Protein AF-0000000068499799 (afdb_homodimer)

Secondary structure (DSSP, 8-state):
--HHHHHHHHHGGGSPTT-EEEGGGGSBHHHHHTS-HHHHHHHHHHHHHHHHH-GGG-EEEE---TT-PPEEEE-/--HHHHHHHHHGGGSPTT-EEEGGGGSBHHHHHTS-HHHHHHHHHHHHHHHHH-GGG-EEEE---TT-PPEEEE-

Sequence (150 aa):
MNSLLKEAIDELKNIHCGEVFLLKELFKGYEWNRLEMNIRLKLGKLFLYEVVTNPNLNVEVINKNSAYQQMYKKKMNSLLKEAIDELKNIHCGEVFLLKELFKGYEWNRLEMNIRLKLGKLFLYEVVTNPNLNVEVINKNSAYQQMYKKK

InterPro domains:
  IPR010813 Protein of unknown function DUF1413 [PF07205] (6-74)

pLDDT: mean 97.11, std 5.45, range [55.53, 98.88]

Nearest PDB structures (foldseek):
  7yw2-assembly1_A  TM=4.748E-01  e=6.097E-01  Mus musculus
  3key-assembly1_A  TM=4.513E-01  e=1.272E+00  Saccharomyces cerevisiae
  6lbs-assembly5_E  TM=4.045E-01  e=2.480E+00  Kluyveromyces lactis
  8hml-assembly1_B  TM=4.719E-01  e=5.173E+00  Saccharopolyspora erythraea NRRL 2338
  3izp-assembly1_E  TM=5.848E-01  e=6.321E+00  Thermus thermophilus

Organism: Clostridioides difficile (strain 630) (NCBI:txid272563)

Radius of gyration: 16.67 Å; Cα contacts (8 Å, |Δi|>4): 183; chains: 2; bounding box: 34×45×37 Å

Structure (mmCIF, N/CA/C/O backbone):
data_AF-0000000068499799-model_v1
#
loop_
_entity.id
_entity.type
_entity.pdbx_description
1 polymer 'Single-stranded DNA-binding protein'
#
loop_
_atom_site.group_PDB
_atom_site.id
_atom_site.type_symbol
_atom_site.label_atom_id
_atom_site.label_alt_id
_atom_site.label_comp_id
_atom_site.label_asym_id
_atom_site.label_entity_id
_atom_site.label_seq_id
_atom_site.pdbx_PDB_ins_code
_atom_site.Cartn_x
_atom_site.Cartn_y
_atom_site.Cartn_z
_atom_site.occupancy
_atom_site.B_iso_or_equiv
_atom_site.auth_seq_id
_atom_site.auth_comp_id
_atom_site.auth_asym_id
_atom_site.auth_atom_id
_atom_site.pdbx_PDB_model_num
ATOM 1 N N . MET A 1 1 ? -13.047 6.258 18.406 1 55.66 1 MET A N 1
ATOM 2 C CA . MET A 1 1 ? -12.289 6.633 17.219 1 55.66 1 MET A CA 1
ATOM 3 C C . MET A 1 1 ? -12.453 5.59 16.12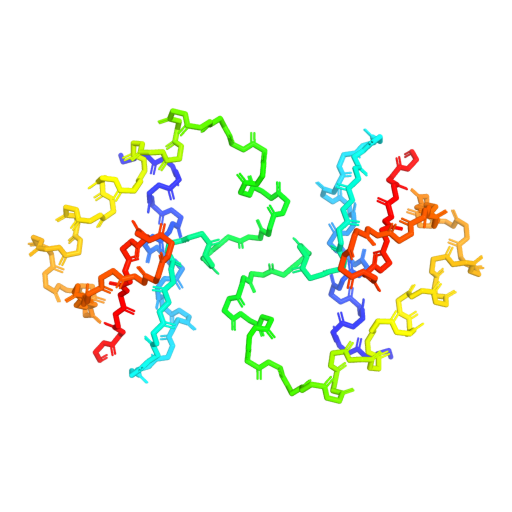5 1 55.66 1 MET A C 1
ATOM 5 O O . MET A 1 1 ? -12.641 4.402 16.406 1 55.66 1 MET A O 1
ATOM 9 N N . ASN A 1 2 ? -12.703 6 14.852 1 77.38 2 ASN A N 1
ATOM 10 C CA . ASN A 1 2 ? -12.781 5.148 13.672 1 77.38 2 ASN A CA 1
ATOM 11 C C . ASN A 1 2 ? -11.547 4.262 13.539 1 77.38 2 ASN A C 1
ATOM 13 O O . ASN A 1 2 ? -10.414 4.75 13.594 1 77.38 2 ASN A O 1
ATOM 17 N N . SER A 1 3 ? -11.805 2.959 13.711 1 92.12 3 SER A N 1
ATOM 18 C CA . SER A 1 3 ? -10.734 1.97 13.766 1 92.12 3 SER A CA 1
ATOM 19 C C . SER A 1 3 ? -9.695 2.211 12.68 1 92.12 3 SER A C 1
ATOM 21 O O . SER A 1 3 ? -8.492 2.102 12.922 1 92.12 3 SER A O 1
ATOM 23 N N . LEU A 1 4 ? -10.148 2.645 11.594 1 97.19 4 LEU A N 1
ATOM 24 C CA . LEU A 1 4 ? -9.219 2.895 10.492 1 97.19 4 LEU A CA 1
ATOM 25 C C . LEU A 1 4 ? -8.398 4.152 10.758 1 97.19 4 LEU A C 1
ATOM 27 O O . LEU A 1 4 ? -7.199 4.184 10.469 1 97.19 4 LEU A O 1
ATOM 31 N N . LEU A 1 5 ? -9.039 5.152 11.32 1 98.06 5 LEU A N 1
ATOM 32 C CA . LEU A 1 5 ? -8.32 6.375 11.664 1 98.06 5 LEU A CA 1
ATOM 33 C C . LEU A 1 5 ? -7.242 6.102 12.703 1 98.06 5 LEU A C 1
ATOM 35 O O . LEU A 1 5 ? -6.113 6.578 12.586 1 98.06 5 LEU A O 1
ATOM 39 N N . LYS A 1 6 ? -7.598 5.375 13.688 1 97.81 6 LYS A N 1
ATOM 40 C CA . LYS A 1 6 ? -6.621 5.027 14.711 1 97.81 6 LYS A CA 1
ATOM 41 C C . LYS A 1 6 ? -5.43 4.285 14.109 1 97.81 6 LYS A C 1
ATOM 43 O O . LYS A 1 6 ? -4.281 4.555 14.461 1 97.81 6 LYS A O 1
ATOM 48 N N . GLU A 1 7 ? -5.746 3.373 13.266 1 98.06 7 GLU A N 1
ATOM 49 C CA . GLU A 1 7 ? -4.688 2.627 12.594 1 98.06 7 GLU A CA 1
ATOM 50 C C . GLU A 1 7 ? -3.771 3.561 11.805 1 98.06 7 GLU A C 1
ATOM 52 O O . GLU A 1 7 ? -2.547 3.434 11.875 1 98.06 7 GLU A O 1
ATOM 57 N N . ALA A 1 8 ? -4.34 4.453 11.102 1 98.56 8 ALA A N 1
ATOM 58 C CA . ALA A 1 8 ? -3.562 5.406 10.312 1 98.56 8 ALA A CA 1
ATOM 59 C C . ALA A 1 8 ? -2.682 6.266 11.219 1 98.56 8 ALA A C 1
ATOM 61 O O . ALA A 1 8 ? -1.491 6.445 10.953 1 98.56 8 ALA A O 1
ATOM 62 N N . ILE A 1 9 ? -3.285 6.707 12.266 1 98.44 9 ILE A N 1
ATOM 63 C CA . ILE A 1 9 ? -2.561 7.582 13.18 1 98.44 9 ILE A CA 1
ATOM 64 C C . ILE A 1 9 ? -1.421 6.805 13.836 1 98.44 9 ILE A C 1
ATOM 66 O O . ILE A 1 9 ? -0.296 7.301 13.93 1 98.44 9 ILE A O 1
ATOM 70 N N . ASP A 1 10 ? -1.724 5.602 14.305 1 98.12 10 ASP A N 1
ATOM 71 C CA . ASP A 1 10 ? -0.699 4.762 14.922 1 98.12 10 ASP A CA 1
ATOM 72 C C . ASP A 1 10 ? 0.449 4.5 13.945 1 98.12 10 ASP A C 1
ATOM 74 O O . ASP A 1 10 ? 1.606 4.391 14.359 1 98.12 10 ASP A O 1
ATOM 78 N N . GLU A 1 11 ? 0.165 4.398 12.656 1 98.5 11 GLU A N 1
ATOM 79 C CA . GLU A 1 11 ? 1.15 4.055 11.641 1 98.5 11 GLU A CA 1
ATOM 80 C C . GLU A 1 11 ? 2.125 5.207 11.406 1 98.5 11 GLU A C 1
ATOM 82 O O . GLU A 1 11 ? 3.215 5.004 10.859 1 98.5 11 GLU A O 1
ATOM 87 N N . LEU A 1 12 ? 1.799 6.406 11.859 1 98.69 12 LEU A N 1
ATOM 88 C CA . LEU A 1 12 ? 2.621 7.586 11.625 1 98.69 12 LEU A CA 1
ATOM 89 C C . LEU A 1 12 ? 3.975 7.453 12.312 1 98.69 12 LEU A C 1
ATOM 91 O O . LEU A 1 12 ? 4.953 8.078 11.898 1 98.69 12 LEU A O 1
ATOM 95 N N . LYS A 1 13 ? 3.998 6.641 13.32 1 98.19 13 LYS A N 1
ATOM 96 C CA . LYS A 1 13 ? 5.254 6.445 14.039 1 98.19 13 LYS A CA 1
ATOM 97 C C . LYS A 1 13 ? 6.316 5.828 13.133 1 98.19 13 LYS A C 1
ATOM 99 O O . LYS A 1 13 ? 7.512 5.934 13.406 1 98.19 13 LYS A O 1
ATOM 104 N N . ASN A 1 14 ? 5.871 5.266 12.078 1 98.44 14 ASN A N 1
ATOM 105 C CA . ASN A 1 14 ? 6.781 4.555 11.18 1 98.44 14 ASN A CA 1
ATOM 106 C C . ASN A 1 14 ? 7.199 5.43 10 1 98.44 14 ASN A C 1
ATOM 108 O O . ASN A 1 14 ? 8.031 5.023 9.188 1 98.44 14 ASN A O 1
ATOM 112 N N . ILE A 1 15 ? 6.57 6.547 9.883 1 98.81 15 ILE A N 1
ATOM 113 C CA . ILE A 1 15 ? 6.961 7.484 8.836 1 98.81 15 ILE A CA 1
ATOM 114 C C . ILE A 1 15 ? 8.172 8.297 9.289 1 98.81 15 ILE A C 1
ATOM 116 O O . ILE A 1 15 ? 8.195 8.812 10.414 1 98.81 15 ILE A O 1
ATOM 120 N N . HIS A 1 16 ? 9.102 8.359 8.469 1 98.38 16 HIS A N 1
ATOM 121 C CA . HIS A 1 16 ? 10.328 9.062 8.828 1 98.38 16 HIS A CA 1
ATOM 122 C C . HIS A 1 16 ? 10.141 10.57 8.75 1 98.38 16 HIS A C 1
ATOM 124 O O . HIS A 1 16 ? 9.367 11.07 7.926 1 98.38 16 HIS A O 1
ATOM 130 N N . CYS A 1 17 ? 10.914 11.266 9.586 1 98.38 17 CYS A N 1
ATOM 131 C CA . CYS A 1 17 ? 10.922 12.719 9.508 1 98.38 17 CYS A CA 1
ATOM 132 C C . CYS A 1 17 ? 11.281 13.188 8.102 1 98.38 17 CYS A C 1
ATOM 134 O O . CYS A 1 17 ? 12.219 12.672 7.488 1 98.38 17 CYS A O 1
ATOM 136 N N . GLY A 1 18 ? 10.492 14.148 7.578 1 98.44 18 GLY A N 1
ATOM 137 C CA . GLY A 1 18 ? 10.734 14.719 6.266 1 98.44 18 GLY A CA 1
ATOM 138 C C . GLY A 1 18 ? 10.07 13.945 5.145 1 98.44 18 GLY A C 1
ATOM 139 O O . GLY A 1 18 ? 10.031 14.406 4 1 98.44 18 GLY A O 1
ATOM 140 N N . GLU A 1 19 ? 9.57 12.805 5.469 1 98.56 19 GLU A N 1
ATOM 141 C CA . GLU A 1 19 ? 8.969 11.953 4.441 1 98.56 19 GLU A CA 1
ATOM 142 C C . GLU A 1 19 ? 7.582 12.453 4.055 1 98.56 19 GLU A C 1
ATOM 144 O O . GLU A 1 19 ? 6.785 12.828 4.918 1 98.56 19 GLU A O 1
ATOM 149 N N . VAL A 1 20 ? 7.363 12.492 2.715 1 98.75 20 VAL A N 1
ATOM 150 C CA . VAL A 1 20 ? 6.059 12.859 2.168 1 98.75 20 VAL A CA 1
ATOM 151 C C . VAL A 1 20 ? 5.25 11.602 1.878 1 98.75 20 VAL A C 1
ATOM 153 O O . VAL A 1 20 ? 5.785 10.609 1.377 1 98.75 20 VAL A O 1
ATOM 156 N N . PHE A 1 21 ? 3.961 11.672 2.205 1 98.75 21 PHE A N 1
ATOM 157 C CA . PHE A 1 21 ? 3.17 10.461 2.033 1 98.75 21 PHE A CA 1
ATOM 158 C C . PHE A 1 21 ? 1.7 10.797 1.812 1 98.75 21 PHE A C 1
ATOM 160 O O . PHE A 1 21 ? 1.277 11.938 2.041 1 98.75 21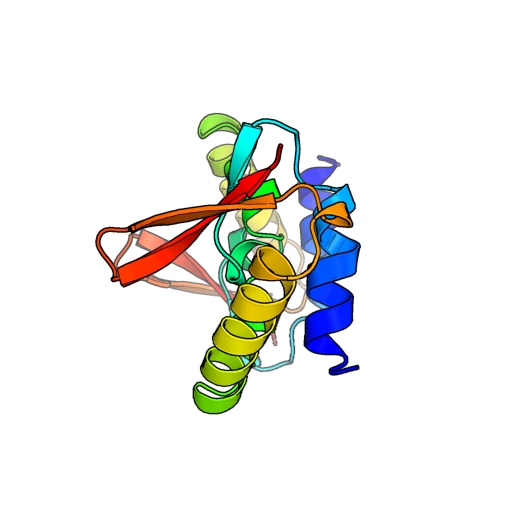 PHE A O 1
ATOM 167 N N . LEU A 1 22 ? 0.986 9.82 1.264 1 98.81 22 LEU A N 1
ATOM 168 C CA . LEU A 1 22 ? -0.469 9.844 1.166 1 98.81 22 LEU A CA 1
ATOM 169 C C . LEU A 1 22 ? -1.099 8.984 2.26 1 98.81 22 LEU A C 1
ATOM 171 O O . LEU A 1 22 ? -0.494 8.016 2.719 1 98.81 22 LEU A O 1
ATOM 175 N N . LEU A 1 23 ? -2.273 9.281 2.541 1 98.81 23 LEU A N 1
ATOM 176 C CA . LEU A 1 23 ? -2.992 8.5 3.545 1 98.81 23 LEU A CA 1
ATOM 177 C C . LEU A 1 23 ? -3.02 7.023 3.172 1 98.81 23 LEU A C 1
ATOM 179 O O . LEU A 1 23 ? -2.756 6.164 4.012 1 98.81 23 LEU A O 1
ATOM 183 N N . LYS A 1 24 ? -3.297 6.699 1.893 1 98.56 24 LYS A N 1
ATOM 184 C CA . LYS A 1 24 ? -3.443 5.312 1.459 1 98.56 24 LYS A CA 1
ATOM 185 C C . LYS A 1 24 ? -2.145 4.535 1.654 1 98.56 24 LYS A C 1
ATOM 187 O O . LYS A 1 24 ? -2.16 3.309 1.773 1 98.56 24 LYS A O 1
ATOM 192 N N . GLU A 1 25 ? -1.025 5.27 1.736 1 98.75 25 GLU A N 1
ATOM 193 C CA . GLU A 1 25 ? 0.28 4.621 1.829 1 98.75 25 GLU A CA 1
ATOM 194 C C . GLU A 1 25 ? 0.55 4.125 3.246 1 98.75 25 GLU A C 1
ATOM 196 O O . GLU A 1 25 ? 1.523 3.408 3.484 1 98.75 25 GLU A O 1
ATOM 201 N N . LEU A 1 26 ? -0.339 4.426 4.148 1 98.81 26 LEU A N 1
ATOM 202 C CA . LEU A 1 26 ? -0.227 3.945 5.523 1 98.81 26 LEU A CA 1
ATOM 203 C C . LEU A 1 26 ? -0.863 2.568 5.672 1 98.81 26 LEU A C 1
ATOM 205 O O . LEU A 1 26 ? -0.802 1.965 6.746 1 98.81 26 LEU A O 1
ATOM 209 N N . PHE A 1 27 ? -1.431 2.088 4.621 1 98.62 27 PHE A N 1
ATOM 210 C CA . PHE A 1 27 ? -2.074 0.782 4.57 1 98.62 27 PHE A CA 1
ATOM 211 C C . PHE A 1 27 ? -1.414 -0.106 3.521 1 98.62 27 PHE A C 1
ATOM 213 O O . PHE A 1 27 ? -0.786 0.393 2.586 1 98.62 27 PHE A O 1
ATOM 220 N N . LYS A 1 28 ? -1.63 -1.354 3.787 1 98.62 28 LYS A N 1
ATOM 221 C CA . LYS A 1 28 ? -1.298 -2.244 2.678 1 98.62 28 LYS A CA 1
ATOM 222 C C . LYS A 1 28 ? -2.275 -2.066 1.521 1 98.62 28 LYS A C 1
ATOM 224 O O . LYS A 1 28 ? -3.469 -1.843 1.736 1 98.62 28 LYS A O 1
ATOM 229 N N . GLY A 1 29 ? -1.811 -2.195 0.378 1 98.38 29 GLY A N 1
ATOM 230 C CA . GLY A 1 29 ? -2.613 -1.912 -0.802 1 98.38 29 GLY A CA 1
ATOM 231 C C . GLY A 1 29 ? -3.916 -2.688 -0.837 1 98.38 29 GLY A C 1
ATOM 232 O O . GLY A 1 29 ? -4.977 -2.119 -1.111 1 98.38 29 GLY A O 1
ATOM 233 N N . TYR A 1 30 ? -3.832 -3.939 -0.553 1 98.5 30 TYR A N 1
ATOM 234 C CA . TYR A 1 30 ? -5.027 -4.77 -0.648 1 98.5 30 TYR A CA 1
ATOM 235 C C . TYR A 1 30 ? -6.047 -4.379 0.412 1 98.5 30 TYR A C 1
ATOM 237 O O . TYR A 1 30 ? -7.258 -4.473 0.183 1 98.5 30 TYR A O 1
ATOM 245 N N . GLU A 1 31 ? -5.566 -3.959 1.576 1 98.25 31 GLU A N 1
ATOM 246 C CA . GLU A 1 31 ? -6.477 -3.486 2.613 1 98.25 31 GLU A CA 1
ATOM 247 C C . GLU A 1 31 ? -7.219 -2.23 2.164 1 98.25 31 GLU A C 1
ATOM 249 O O . GLU A 1 31 ? -8.438 -2.127 2.336 1 98.25 31 GLU A O 1
ATOM 254 N N . TRP A 1 32 ? -6.445 -1.356 1.605 1 98.44 32 TRP A N 1
ATOM 255 C CA . TRP A 1 32 ? -7 -0.096 1.125 1 98.44 32 TRP A CA 1
ATOM 256 C C . TRP A 1 32 ? -8.023 -0.338 0.018 1 98.44 32 TRP A C 1
ATOM 258 O O . TRP A 1 32 ? -9.086 0.286 -0.003 1 98.44 32 TRP A O 1
ATOM 268 N N . ASN A 1 33 ? -7.66 -1.263 -0.87 1 97.44 33 ASN A N 1
ATOM 269 C CA . ASN A 1 33 ? -8.5 -1.56 -2.023 1 97.44 33 ASN A CA 1
ATOM 270 C C . ASN A 1 33 ? -9.828 -2.188 -1.601 1 97.44 33 ASN A C 1
ATOM 272 O O . ASN A 1 33 ? -10.812 -2.129 -2.342 1 97.44 33 ASN A O 1
ATOM 276 N N . ARG A 1 34 ? -9.812 -2.762 -0.427 1 97.81 34 ARG A N 1
ATOM 277 C CA . ARG A 1 34 ? -11.016 -3.434 0.06 1 97.81 34 ARG A CA 1
ATOM 278 C C . ARG A 1 34 ? -12.016 -2.428 0.619 1 97.81 34 ARG A C 1
ATOM 280 O O . ARG A 1 34 ? -13.18 -2.766 0.849 1 97.81 34 ARG A O 1
ATOM 287 N N . LEU A 1 35 ? -11.578 -1.229 0.804 1 97.69 35 LEU A N 1
ATOM 288 C CA . LEU A 1 35 ? -12.461 -0.217 1.373 1 97.69 35 LEU A CA 1
ATOM 289 C C . LEU A 1 35 ? -13.375 0.373 0.303 1 97.69 35 LEU A C 1
ATOM 291 O O . LEU A 1 35 ? -12.93 0.634 -0.819 1 97.69 35 LEU A O 1
ATOM 295 N N . GLU A 1 36 ? -14.562 0.611 0.761 1 97.88 36 GLU A N 1
ATOM 296 C CA . GLU A 1 36 ? -15.484 1.331 -0.114 1 97.88 36 GLU A CA 1
ATOM 297 C C . GLU A 1 36 ? -15.039 2.779 -0.309 1 97.88 36 GLU A C 1
ATOM 299 O O . GLU A 1 36 ? -14.461 3.381 0.593 1 97.88 36 GLU A O 1
ATOM 304 N N . MET A 1 37 ? -15.383 3.277 -1.51 1 97.12 37 MET A N 1
ATOM 305 C CA . MET A 1 37 ? -14.977 4.637 -1.863 1 97.12 37 MET A CA 1
ATOM 306 C C . MET A 1 37 ? -15.445 5.633 -0.806 1 97.12 37 MET A C 1
ATOM 308 O O . MET A 1 37 ? -14.688 6.516 -0.401 1 97.12 37 MET A O 1
ATOM 312 N N . ASN A 1 38 ? -16.672 5.453 -0.316 1 97.44 38 ASN A N 1
ATOM 313 C CA . ASN A 1 38 ? -17.234 6.383 0.667 1 97.44 38 ASN A CA 1
ATOM 314 C C . ASN A 1 38 ? -16.453 6.328 1.98 1 97.44 38 ASN A C 1
ATOM 316 O O . ASN A 1 38 ? -16.281 7.352 2.645 1 97.44 38 ASN A O 1
ATOM 320 N N . ILE A 1 39 ? -15.992 5.133 2.332 1 97.69 39 ILE A N 1
ATOM 321 C CA . ILE A 1 39 ? -15.195 4.965 3.541 1 97.69 39 ILE A CA 1
ATOM 322 C C . ILE A 1 39 ? -13.836 5.641 3.367 1 97.69 39 ILE A C 1
ATOM 324 O O . ILE A 1 39 ? -13.359 6.34 4.266 1 97.69 39 ILE A O 1
ATOM 328 N N . ARG A 1 40 ? -13.281 5.484 2.201 1 98 40 ARG A N 1
ATOM 329 C CA . ARG A 1 40 ? -11.984 6.102 1.936 1 98 40 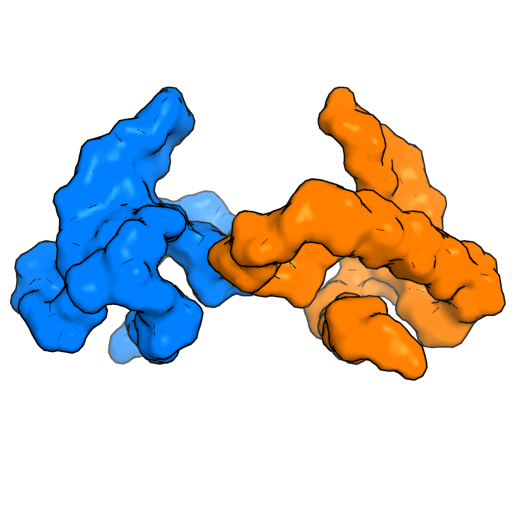ARG A CA 1
ATOM 330 C C . ARG A 1 40 ? -12.086 7.621 1.965 1 98 40 ARG A C 1
ATOM 332 O O . ARG A 1 40 ? -11.219 8.297 2.527 1 98 40 ARG A O 1
ATOM 339 N N . LEU A 1 41 ? -13.094 8.125 1.438 1 97.62 41 LEU A N 1
ATOM 340 C CA . LEU A 1 41 ? -13.289 9.57 1.401 1 97.62 41 LEU A CA 1
ATOM 341 C C . LEU A 1 41 ? -13.469 10.133 2.809 1 97.62 41 LEU A C 1
ATOM 343 O O . LEU A 1 41 ? -12.852 11.141 3.16 1 97.62 41 LEU A O 1
ATOM 347 N N . LYS A 1 42 ? -14.289 9.43 3.535 1 97.75 42 LYS A N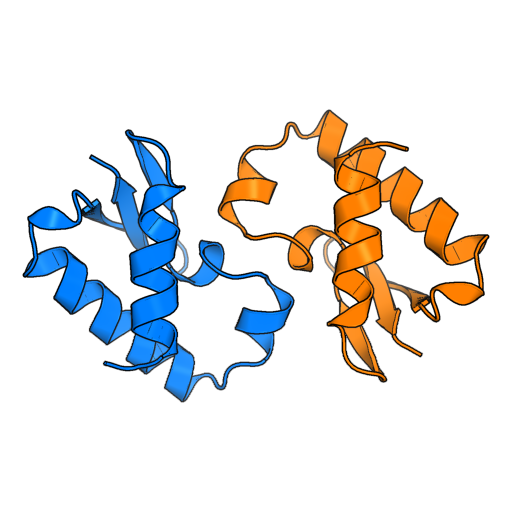 1
ATOM 348 C CA . LYS A 1 42 ? -14.523 9.867 4.91 1 97.75 42 LYS A CA 1
ATOM 349 C C . LYS A 1 42 ? -13.242 9.805 5.73 1 97.75 42 LYS A C 1
ATOM 351 O O . LYS A 1 42 ? -12.953 10.719 6.508 1 97.75 42 LYS A O 1
ATOM 356 N N . LEU A 1 43 ? -12.516 8.773 5.559 1 98.31 43 LEU A N 1
ATOM 357 C CA . LEU A 1 43 ? -11.25 8.625 6.27 1 98.31 43 LEU A CA 1
ATOM 358 C C . LEU A 1 43 ? -10.289 9.75 5.891 1 98.31 43 LEU A C 1
ATOM 360 O O . LEU A 1 43 ? -9.555 10.258 6.742 1 98.31 43 LEU A O 1
ATOM 364 N N . GLY A 1 44 ? -10.281 10.031 4.617 1 98.31 44 GLY A N 1
ATOM 365 C CA . GLY A 1 44 ? -9.445 11.141 4.18 1 98.31 44 GLY A CA 1
ATOM 366 C C . GLY A 1 44 ? -9.758 12.438 4.895 1 98.31 44 GLY A C 1
ATOM 367 O O . GLY A 1 44 ? -8.844 13.133 5.355 1 98.31 44 GLY A O 1
ATOM 368 N N . LYS A 1 45 ? -10.992 12.719 5.027 1 97.94 45 LYS A N 1
ATOM 369 C CA . LYS A 1 45 ? -11.414 13.945 5.695 1 97.94 45 LYS A CA 1
ATOM 370 C C . LYS A 1 45 ? -11.047 13.922 7.176 1 97.94 45 LYS A C 1
ATOM 372 O O . LYS A 1 45 ? -10.539 14.914 7.711 1 97.94 45 LYS A O 1
ATOM 377 N N . LEU A 1 46 ? -11.297 12.82 7.781 1 98.25 46 LEU A N 1
ATOM 378 C CA . LEU A 1 46 ? -10.992 12.688 9.203 1 98.25 46 LEU A CA 1
ATOM 379 C C . LEU A 1 46 ? -9.492 12.805 9.453 1 98.25 46 LEU A C 1
ATOM 381 O O . LEU A 1 46 ? -9.07 13.445 10.422 1 98.25 46 LEU A O 1
ATOM 385 N N . PHE A 1 47 ? -8.805 12.156 8.664 1 98.69 47 PHE A N 1
ATOM 386 C CA . PHE A 1 47 ? -7.352 12.203 8.797 1 98.69 47 PHE A CA 1
ATOM 387 C C . PHE A 1 47 ? -6.84 13.633 8.633 1 98.69 47 PHE A C 1
ATOM 389 O O . PHE A 1 47 ? -6.012 14.094 9.422 1 98.69 47 PHE A O 1
ATOM 396 N N . LEU A 1 48 ? -7.344 14.281 7.605 1 98.44 48 LEU A N 1
ATOM 397 C CA . LEU A 1 48 ? -6.969 15.672 7.391 1 98.44 48 LEU A CA 1
ATOM 398 C C . LEU A 1 48 ? -7.281 16.516 8.625 1 98.44 48 LEU A C 1
ATOM 400 O O . LEU A 1 48 ? -6.438 17.297 9.078 1 98.44 48 LEU A O 1
ATOM 404 N N . TYR A 1 49 ? -8.398 16.375 9.109 1 98.12 49 TYR A N 1
ATOM 405 C CA . TYR A 1 49 ? -8.828 17.109 10.289 1 98.12 49 TYR A CA 1
ATOM 406 C C . TYR A 1 49 ? -7.883 16.844 11.461 1 98.12 49 TYR A C 1
ATOM 408 O O . TYR A 1 49 ? -7.469 17.781 12.148 1 98.12 49 TYR A O 1
ATOM 416 N N . GLU A 1 50 ? -7.535 15.617 11.68 1 98.12 50 GLU A N 1
ATOM 417 C CA . GLU A 1 50 ? -6.633 15.25 12.766 1 98.12 50 GLU A CA 1
ATOM 418 C C . GLU A 1 50 ? -5.266 15.906 12.594 1 98.12 50 GLU A C 1
ATOM 420 O O . GLU A 1 50 ? -4.695 16.422 13.555 1 98.12 50 GLU A O 1
ATOM 425 N N . VAL A 1 51 ? -4.793 15.828 11.375 1 98.44 51 VAL A N 1
ATOM 426 C CA . VAL A 1 51 ? -3.475 16.391 11.109 1 98.44 51 VAL A CA 1
ATOM 427 C C . VAL A 1 51 ? -3.488 17.891 11.383 1 98.44 51 VAL A C 1
ATOM 429 O O . VAL A 1 51 ? -2.527 18.438 11.93 1 98.44 51 VAL A O 1
ATOM 432 N N . VAL A 1 52 ? -4.535 18.562 11.047 1 98.12 52 VAL A N 1
ATOM 433 C CA . VAL A 1 52 ? -4.641 20 11.164 1 98.12 52 VAL A CA 1
ATOM 434 C C . VAL A 1 52 ? -4.824 20.391 12.633 1 98.12 52 VAL A C 1
ATOM 436 O O . VAL A 1 52 ? -4.238 21.359 13.102 1 98.12 52 VAL A O 1
ATOM 439 N N . THR A 1 53 ? -5.508 19.641 13.391 1 97.81 53 THR A N 1
ATOM 440 C CA . THR A 1 53 ? -5.945 20.094 14.711 1 97.81 53 THR A CA 1
ATOM 441 C C . THR A 1 53 ? -5.039 19.531 15.805 1 97.81 53 THR A C 1
ATOM 443 O O . THR A 1 53 ? -5.051 20.016 16.938 1 97.81 53 THR A O 1
ATOM 446 N N . ASN A 1 54 ? -4.312 18.516 15.508 1 97.56 54 ASN A N 1
ATOM 447 C CA . ASN A 1 54 ? -3.48 17.844 16.5 1 97.56 54 ASN A CA 1
ATOM 448 C C . ASN A 1 54 ? -1.996 18.031 16.203 1 97.56 54 ASN A C 1
ATOM 450 O O . ASN A 1 54 ? -1.386 17.172 15.555 1 97.56 54 ASN A O 1
ATOM 454 N N . PRO A 1 55 ? -1.393 18.969 16.766 1 95.56 55 PRO A N 1
ATOM 455 C CA . PRO A 1 55 ? 0.017 19.234 16.469 1 95.56 55 PRO A CA 1
ATOM 456 C C . PRO A 1 55 ? 0.949 18.141 16.984 1 95.56 55 PRO A C 1
ATOM 458 O O . PRO A 1 55 ? 2.086 18.031 16.516 1 95.56 55 PRO A O 1
ATOM 461 N N . ASN A 1 56 ? 0.441 17.297 17.797 1 97 56 ASN A N 1
ATOM 462 C CA . ASN A 1 56 ? 1.28 16.266 18.391 1 97 56 ASN A CA 1
ATOM 463 C C . ASN A 1 56 ? 1.59 15.156 17.391 1 97 56 ASN A C 1
ATOM 465 O O . ASN A 1 56 ? 2.49 14.344 17.609 1 97 56 ASN A O 1
ATOM 469 N N . LEU A 1 57 ? 0.885 15.133 16.281 1 98 57 LEU A N 1
ATOM 470 C CA . LEU A 1 57 ? 1.136 14.117 15.266 1 98 57 LEU A CA 1
ATOM 471 C C . LEU A 1 57 ? 2.414 14.422 14.492 1 98 57 LEU A C 1
ATOM 473 O O . LEU A 1 57 ? 2.953 13.555 13.805 1 98 57 LEU A O 1
ATOM 477 N N . ASN A 1 58 ? 2.842 15.672 14.562 1 98.31 58 ASN A N 1
ATOM 478 C CA . ASN A 1 58 ? 4.051 16.109 13.867 1 98.31 58 ASN A CA 1
ATOM 479 C C . ASN A 1 58 ? 3.98 15.805 12.375 1 98.31 58 ASN A C 1
ATOM 481 O O . ASN A 1 58 ? 4.914 15.234 11.805 1 98.31 58 ASN A O 1
ATOM 485 N N . VAL A 1 59 ? 2.875 16.078 11.797 1 98.69 59 VAL A N 1
ATOM 486 C CA . VAL A 1 59 ? 2.602 15.938 10.367 1 98.69 59 VAL A CA 1
ATOM 487 C C . VAL A 1 59 ? 1.998 17.234 9.828 1 98.69 59 VAL A C 1
ATOM 489 O O . VAL A 1 59 ? 1.149 17.844 10.469 1 98.69 59 VAL A O 1
ATOM 492 N N . GLU A 1 60 ? 2.406 17.656 8.719 1 98.56 60 GLU A N 1
ATOM 493 C CA . GLU A 1 60 ? 1.856 18.875 8.117 1 98.56 60 GLU A CA 1
ATOM 494 C C . GLU A 1 60 ? 1.154 18.562 6.797 1 98.56 60 GLU A C 1
ATOM 496 O O . GLU A 1 60 ? 1.569 17.672 6.062 1 98.56 60 GLU A O 1
ATOM 501 N N . VAL A 1 61 ? 0.188 19.328 6.492 1 98.56 61 VAL A N 1
ATOM 502 C CA . VAL A 1 61 ? -0.539 19.25 5.23 1 98.56 61 VAL A CA 1
ATOM 503 C C . VAL A 1 61 ? 0.226 20.016 4.145 1 98.56 61 VAL A C 1
ATOM 505 O O . VAL A 1 61 ? 0.608 21.172 4.34 1 98.56 61 VAL A O 1
ATOM 508 N N . ILE A 1 62 ? 0.46 19.422 3.117 1 98.38 62 ILE A N 1
ATOM 509 C CA . ILE A 1 62 ? 1.104 20.109 2.006 1 98.38 62 ILE A CA 1
ATOM 510 C C . ILE A 1 62 ? 0.199 20.062 0.776 1 98.38 62 ILE A C 1
ATOM 512 O O . ILE A 1 62 ? -0.956 19.641 0.863 1 98.38 62 ILE A O 1
ATOM 516 N N . ASN A 1 63 ? 0.621 20.469 -0.333 1 97.5 63 ASN A N 1
ATOM 517 C CA . ASN A 1 63 ? -0.224 20.594 -1.515 1 97.5 63 ASN A CA 1
ATOM 518 C C . ASN A 1 63 ? -0.655 19.234 -2.051 1 97.5 63 ASN A C 1
ATOM 520 O O . ASN A 1 63 ? 0.032 18.234 -1.839 1 97.5 63 ASN A O 1
ATOM 524 N N . LYS A 1 64 ? -1.742 19.328 -2.699 1 97.62 64 LYS A N 1
ATOM 525 C CA . LYS A 1 64 ? -2.24 18.125 -3.357 1 97.62 64 LYS A CA 1
ATOM 526 C C . LYS A 1 64 ? -1.335 17.719 -4.52 1 97.62 64 LYS A C 1
ATOM 528 O O . LYS A 1 64 ? -0.66 18.562 -5.109 1 97.62 64 LYS A O 1
ATOM 533 N N . ASN A 1 65 ? -1.349 16.438 -4.746 1 96.88 65 ASN A N 1
ATOM 534 C CA . ASN A 1 65 ? -0.605 15.984 -5.918 1 96.88 65 ASN A CA 1
ATOM 535 C C . ASN A 1 65 ? -1.404 16.188 -7.203 1 96.88 65 ASN A C 1
ATOM 537 O O . ASN A 1 65 ? -2.469 16.812 -7.184 1 96.88 65 ASN A O 1
ATOM 541 N N . SER A 1 66 ? -0.84 15.68 -8.305 1 96.12 66 SER A N 1
ATOM 542 C CA . SER A 1 66 ? -1.445 15.883 -9.617 1 96.12 66 SER A CA 1
ATOM 543 C C . SER A 1 66 ? -2.793 15.18 -9.727 1 96.12 66 SER A C 1
ATOM 545 O O . SER A 1 66 ? -3.65 15.586 -10.516 1 96.12 66 SER A O 1
ATOM 547 N N . ALA A 1 67 ? -3.01 14.133 -8.883 1 94.31 67 ALA A N 1
ATOM 548 C CA . ALA A 1 67 ? -4.277 13.414 -8.852 1 94.31 67 ALA A CA 1
ATOM 549 C C . ALA A 1 67 ? -5.234 14.016 -7.832 1 94.31 67 ALA A C 1
ATOM 551 O O . ALA A 1 67 ? -6.25 13.406 -7.484 1 94.31 67 ALA A O 1
ATOM 552 N N . TYR A 1 68 ? -4.922 15.102 -7.23 1 95.69 68 TYR A N 1
ATOM 553 C CA . TYR A 1 68 ? -5.738 15.875 -6.301 1 95.69 68 TYR A CA 1
ATOM 554 C C . TYR A 1 68 ? -5.867 15.156 -4.961 1 95.69 68 TYR A C 1
ATOM 556 O O . TYR A 1 68 ? -6.883 15.281 -4.277 1 95.69 68 TYR A O 1
ATOM 564 N N . GLN A 1 69 ? -4.953 14.328 -4.711 1 97.31 69 GLN A N 1
ATOM 565 C CA . GLN A 1 69 ? -4.883 13.688 -3.396 1 97.31 69 GLN A CA 1
ATOM 566 C C . GLN A 1 69 ? -4.074 14.539 -2.42 1 97.31 69 GLN A C 1
ATOM 568 O O . GLN A 1 69 ? -3.01 15.055 -2.77 1 97.31 69 GLN A O 1
ATOM 573 N N . GLN A 1 70 ? -4.613 14.641 -1.236 1 98.62 70 GLN A N 1
ATOM 574 C CA . GLN A 1 70 ? -3.928 15.43 -0.219 1 98.62 70 GLN A CA 1
ATOM 575 C C . GLN A 1 70 ? -2.615 14.766 0.195 1 98.62 70 GLN A C 1
ATOM 577 O O . GLN A 1 70 ? -2.594 13.594 0.565 1 98.62 70 GLN A O 1
ATOM 582 N N . MET A 1 71 ? -1.552 15.508 0.092 1 98.75 71 MET A N 1
ATOM 583 C CA . MET A 1 71 ? -0.243 15.023 0.522 1 98.75 71 MET A CA 1
ATOM 584 C C . MET A 1 71 ? 0.093 15.531 1.921 1 98.75 71 MET A C 1
ATOM 586 O O . MET A 1 71 ? -0.377 16.594 2.328 1 98.75 71 MET A O 1
ATOM 590 N N . TYR A 1 72 ? 0.909 14.773 2.621 1 98.88 72 TYR A N 1
ATOM 591 C CA . TYR A 1 72 ? 1.363 15.094 3.971 1 98.88 72 TYR A CA 1
ATOM 592 C C . TYR A 1 72 ? 2.875 14.938 4.086 1 98.88 72 TYR A C 1
ATOM 594 O O . TYR A 1 72 ? 3.492 14.195 3.314 1 98.88 72 TYR A O 1
ATOM 602 N N . LYS A 1 73 ? 3.441 15.648 5.098 1 98.88 73 LYS A N 1
ATOM 603 C CA . LYS A 1 73 ? 4.867 15.523 5.387 1 98.88 73 LYS A CA 1
ATOM 604 C C . LYS A 1 73 ? 5.113 15.367 6.887 1 98.88 73 LYS A C 1
ATOM 606 O O . LYS A 1 73 ? 4.555 16.109 7.691 1 98.88 73 LYS A O 1
ATOM 611 N N . LYS A 1 74 ? 5.926 14.4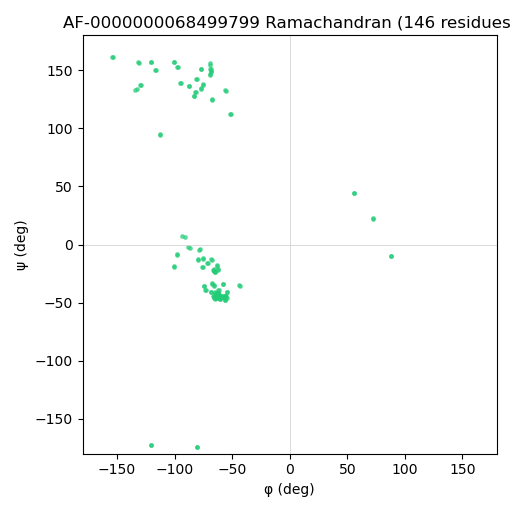3 7.203 1 98.75 74 LYS A N 1
ATOM 612 C CA . LYS A 1 74 ? 6.332 14.25 8.594 1 98.75 74 LYS A CA 1
ATOM 613 C C . LYS A 1 74 ? 7.332 15.32 9.016 1 98.75 74 LYS A C 1
ATOM 615 O O . LYS A 1 74 ? 8.297 15.594 8.305 1 98.75 74 LYS A O 1
ATOM 620 N N . LYS A 1 75 ? 7.094 15.805 10.234 1 96.75 75 LYS A N 1
ATOM 621 C CA . LYS A 1 75 ? 7.977 16.844 10.758 1 96.75 75 LYS A CA 1
ATOM 622 C C . LYS A 1 75 ? 9.125 16.234 11.555 1 96.75 75 LYS A C 1
ATOM 624 O O . LYS A 1 75 ? 8.992 15.141 12.102 1 96.75 75 LYS A O 1
ATOM 629 N N . MET B 1 1 ? 16.25 -16.797 3.24 1 55.53 1 MET B N 1
ATOM 630 C CA . MET B 1 1 ? 15.211 -16.172 2.428 1 55.53 1 MET B CA 1
ATOM 631 C C . MET B 1 1 ? 15.234 -14.656 2.568 1 55.53 1 MET B C 1
ATOM 633 O O . MET B 1 1 ? 15.602 -14.133 3.625 1 55.53 1 MET B O 1
ATOM 637 N N . ASN B 1 2 ? 15.195 -13.883 1.446 1 78.31 2 ASN B N 1
ATOM 638 C CA . ASN B 1 2 ? 15.109 -12.422 1.402 1 78.31 2 ASN B CA 1
ATOM 639 C C . ASN B 1 2 ? 13.969 -11.906 2.281 1 78.31 2 ASN B C 1
ATOM 641 O O . ASN B 1 2 ? 12.836 -12.391 2.188 1 78.31 2 ASN B O 1
ATOM 645 N N . SER B 1 3 ? 14.445 -11.219 3.354 1 92.31 3 SER B N 1
ATOM 646 C CA . SER B 1 3 ? 13.516 -10.758 4.383 1 92.31 3 SER B CA 1
ATOM 647 C C . SER B 1 3 ? 12.25 -10.172 3.762 1 92.31 3 SER B C 1
ATOM 649 O O . SER B 1 3 ? 11.141 -10.422 4.246 1 92.31 3 SER B O 1
ATOM 651 N N . LEU B 1 4 ? 12.414 -9.555 2.707 1 97.31 4 LEU B N 1
ATOM 652 C CA . LEU B 1 4 ? 11.258 -8.953 2.051 1 97.31 4 LEU B CA 1
ATOM 653 C C . LEU B 1 4 ? 10.383 -10.031 1.404 1 97.31 4 LEU B C 1
ATOM 655 O O . LEU B 1 4 ? 9.156 -9.953 1.463 1 97.31 4 LEU B O 1
ATOM 659 N N . LEU B 1 5 ? 11.031 -11.031 0.818 1 98.06 5 LEU B N 1
ATOM 660 C CA . LEU B 1 5 ? 10.281 -12.133 0.225 1 98.06 5 LEU B CA 1
ATOM 661 C C . LEU B 1 5 ? 9.484 -12.883 1.287 1 98.06 5 LEU B C 1
ATOM 663 O O . LEU B 1 5 ? 8.32 -13.211 1.079 1 98.06 5 LEU B O 1
ATOM 667 N N . LYS B 1 6 ? 10.125 -13.148 2.363 1 97.81 6 LYS B N 1
ATOM 668 C CA . LYS B 1 6 ? 9.43 -13.828 3.453 1 97.81 6 LYS B CA 1
ATOM 669 C C . LYS B 1 6 ? 8.219 -13.031 3.92 1 97.81 6 LYS B C 1
ATOM 671 O O . LYS B 1 6 ? 7.148 -13.594 4.164 1 97.81 6 LYS B O 1
ATOM 676 N N . GLU B 1 7 ? 8.422 -11.773 4.062 1 98.06 7 GLU B N 1
ATOM 677 C CA . GLU B 1 7 ? 7.324 -10.898 4.461 1 98.06 7 GLU B CA 1
ATOM 678 C C . GLU B 1 7 ? 6.176 -10.969 3.463 1 98.06 7 GLU B C 1
ATOM 680 O O . GLU B 1 7 ? 5.012 -11.07 3.855 1 98.06 7 GLU B O 1
ATOM 685 N N . ALA B 1 8 ? 6.48 -10.914 2.232 1 98.56 8 ALA B N 1
ATOM 686 C CA . ALA B 1 8 ? 5.461 -10.984 1.188 1 98.56 8 ALA B CA 1
ATOM 687 C C . ALA B 1 8 ? 4.711 -12.312 1.242 1 98.56 8 ALA B C 1
ATOM 689 O O . ALA B 1 8 ? 3.48 -12.336 1.194 1 98.56 8 ALA B O 1
ATOM 690 N N . ILE B 1 9 ? 5.469 -13.336 1.388 1 98.44 9 ILE B N 1
ATOM 691 C CA . ILE B 1 9 ? 4.871 -14.664 1.411 1 98.44 9 ILE B CA 1
ATOM 692 C C . ILE B 1 9 ? 3.98 -14.805 2.643 1 98.44 9 ILE B C 1
ATOM 694 O O . ILE B 1 9 ? 2.857 -15.305 2.549 1 98.44 9 ILE B O 1
ATOM 698 N N . ASP B 1 10 ? 4.488 -14.398 3.783 1 98.06 10 ASP B N 1
ATOM 699 C CA . ASP B 1 10 ? 3.703 -14.453 5.016 1 98.06 10 ASP B CA 1
ATOM 700 C C . ASP B 1 10 ? 2.408 -13.656 4.879 1 98.06 10 ASP B C 1
ATOM 702 O O . ASP B 1 10 ? 1.381 -14.031 5.445 1 98.06 10 ASP B O 1
ATOM 706 N N . GLU B 1 11 ? 2.439 -12.562 4.125 1 98.5 11 GLU B N 1
ATOM 707 C CA . GLU B 1 11 ? 1.303 -11.656 3.986 1 98.5 11 GLU B CA 1
ATOM 708 C C . GLU B 1 11 ? 0.189 -12.289 3.158 1 98.5 11 GLU B C 1
ATOM 710 O O . GLU B 1 11 ? -0.962 -11.852 3.221 1 98.5 11 GLU B O 1
ATOM 715 N N . LEU B 1 12 ? 0.478 -13.352 2.434 1 98.69 12 LEU B N 1
ATOM 716 C CA . LEU B 1 12 ? -0.491 -13.984 1.548 1 98.69 12 LEU B CA 1
ATOM 717 C C . LEU B 1 12 ? -1.649 -14.578 2.344 1 98.69 12 LEU B C 1
ATOM 719 O O . LEU B 1 12 ? -2.75 -14.742 1.815 1 98.69 12 LEU B O 1
ATOM 723 N N . LYS B 1 13 ? -1.387 -14.859 3.578 1 98.19 13 LYS B N 1
ATOM 724 C CA . LYS B 1 13 ? -2.441 -15.422 4.418 1 98.19 13 LYS B CA 1
ATOM 725 C C . LYS B 1 13 ? -3.6 -14.438 4.578 1 98.19 13 LYS B C 1
ATOM 727 O O . LYS B 1 13 ? -4.715 -14.836 4.914 1 98.19 13 LYS B O 1
ATOM 732 N N . ASN B 1 14 ? -3.338 -13.219 4.293 1 98.44 14 ASN B N 1
ATOM 733 C CA . ASN B 1 14 ? -4.336 -12.172 4.496 1 98.44 14 ASN B CA 1
ATOM 734 C C . ASN B 1 14 ? -5.074 -11.844 3.203 1 98.44 14 ASN B C 1
ATOM 736 O O . ASN B 1 14 ? -6.008 -11.039 3.205 1 98.44 14 ASN B O 1
ATOM 740 N N . ILE B 1 15 ? -4.602 -12.398 2.127 1 98.81 15 ILE B N 1
ATOM 741 C CA . ILE B 1 15 ? -5.293 -12.211 0.855 1 98.81 15 ILE B CA 1
ATOM 742 C C . ILE B 1 15 ? -6.457 -13.188 0.751 1 98.81 15 ILE B C 1
ATOM 744 O O . ILE B 1 15 ? -6.297 -14.383 1.021 1 98.81 15 ILE B O 1
ATOM 748 N N . HIS B 1 16 ? -7.551 -12.688 0.4 1 98.31 16 HIS B N 1
ATOM 749 C CA . HIS B 1 16 ? -8.742 -13.531 0.322 1 98.31 16 HIS B CA 1
ATOM 750 C C . HIS B 1 16 ? -8.727 -14.398 -0.933 1 98.31 16 HIS B C 1
ATOM 752 O O . HIS B 1 16 ? -8.195 -13.984 -1.969 1 98.31 16 HIS B O 1
ATOM 758 N N . CYS B 1 17 ? -9.375 -15.555 -0.786 1 98.31 17 CYS B N 1
ATOM 759 C CA . CYS B 1 17 ? -9.555 -16.406 -1.956 1 98.31 17 CYS B CA 1
ATOM 760 C C . CYS B 1 17 ? -10.234 -15.648 -3.088 1 98.31 17 CYS B C 1
ATOM 762 O O . CYS B 1 17 ? -11.219 -14.945 -2.863 1 98.31 17 CYS B O 1
ATOM 764 N N . GLY B 1 18 ? -9.68 -15.75 -4.301 1 98.44 18 GLY B N 1
ATOM 765 C CA . GLY B 1 18 ? -10.242 -15.117 -5.48 1 98.44 18 GLY B CA 1
ATOM 766 C C . GLY B 1 18 ? -9.75 -13.695 -5.691 1 98.44 18 GLY B C 1
ATOM 767 O O . GLY B 1 18 ? -9.992 -13.102 -6.738 1 98.44 18 GLY B O 1
ATOM 768 N N . GLU B 1 19 ? -9.086 -13.188 -4.715 1 98.5 19 GLU B N 1
ATOM 769 C CA . GLU B 1 19 ? -8.633 -11.797 -4.793 1 98.5 19 GLU B CA 1
ATOM 770 C C . GLU B 1 19 ? -7.41 -11.664 -5.699 1 98.5 19 GLU B C 1
ATOM 772 O O . GLU B 1 19 ? -6.488 -12.477 -5.629 1 98.5 19 GLU B O 1
ATOM 777 N N . VAL B 1 20 ? -7.48 -10.633 -6.582 1 98.75 20 VAL B N 1
ATOM 778 C CA . VAL B 1 20 ? -6.363 -10.297 -7.461 1 98.75 20 VAL B CA 1
ATOM 779 C C . VAL B 1 20 ? -5.508 -9.203 -6.82 1 98.75 20 VAL B C 1
ATOM 781 O O . VAL B 1 20 ? -6.039 -8.258 -6.238 1 98.75 20 VAL B O 1
ATOM 784 N N . PHE B 1 21 ? -4.184 -9.375 -6.961 1 98.75 21 PHE B N 1
ATOM 785 C CA . PHE B 1 21 ? -3.33 -8.406 -6.285 1 98.75 21 PHE B CA 1
ATOM 786 C C . PHE B 1 21 ? -1.98 -8.289 -6.984 1 98.75 21 PHE B C 1
ATOM 788 O O . PHE B 1 21 ? -1.633 -9.133 -7.816 1 98.75 21 PHE B O 1
ATOM 795 N N . LEU B 1 22 ? -1.327 -7.176 -6.684 1 98.81 22 LEU B N 1
ATOM 796 C CA . LEU B 1 22 ? 0.065 -6.961 -7.059 1 98.81 22 LEU B CA 1
ATOM 797 C C . LEU B 1 22 ? 0.993 -7.207 -5.875 1 98.81 22 LEU B C 1
ATOM 799 O O . LEU B 1 22 ? 0.601 -7.012 -4.723 1 98.81 22 LEU B O 1
ATOM 803 N N . LEU B 1 23 ? 2.186 -7.496 -6.18 1 98.81 23 LEU B N 1
ATOM 804 C CA . LEU B 1 23 ? 3.172 -7.715 -5.129 1 98.81 23 LEU B CA 1
ATOM 805 C C . LEU B 1 23 ? 3.268 -6.504 -4.211 1 98.81 23 LEU B C 1
ATOM 807 O O . LEU B 1 23 ? 3.273 -6.645 -2.984 1 98.81 23 LEU B O 1
ATOM 811 N N . LYS B 1 24 ? 3.305 -5.285 -4.785 1 98.56 24 LYS B N 1
ATOM 812 C CA . LYS B 1 24 ? 3.496 -4.07 -3.998 1 98.56 24 LYS B CA 1
ATOM 813 C C . LYS B 1 24 ? 2.354 -3.873 -3.006 1 98.56 24 LYS B C 1
ATOM 815 O O . LYS B 1 24 ? 2.518 -3.199 -1.988 1 98.56 24 LYS B O 1
ATOM 820 N N . GLU B 1 25 ? 1.208 -4.512 -3.303 1 98.75 25 GLU B N 1
ATOM 821 C CA . GLU B 1 25 ? 0.023 -4.316 -2.471 1 98.75 25 GLU B CA 1
ATOM 822 C C . GLU B 1 25 ? 0.111 -5.129 -1.185 1 98.75 25 GLU B C 1
ATOM 824 O O . GLU B 1 25 ? -0.712 -4.965 -0.281 1 98.75 25 GLU B O 1
ATOM 829 N N . LEU B 1 26 ? 1.14 -5.91 -1.054 1 98.81 26 LEU B N 1
ATOM 830 C CA . LEU B 1 26 ? 1.366 -6.691 0.158 1 98.81 26 LEU B CA 1
ATOM 831 C C . LEU B 1 26 ? 2.156 -5.887 1.184 1 98.81 26 LEU B C 1
ATOM 833 O O . LEU B 1 26 ? 2.379 -6.352 2.305 1 98.81 26 LEU B O 1
ATOM 837 N N . PHE B 1 27 ? 2.525 -4.719 0.812 1 98.62 27 PHE B N 1
ATOM 838 C CA . PHE B 1 27 ? 3.271 -3.797 1.66 1 98.62 27 PHE B CA 1
ATOM 839 C C . PHE B 1 27 ? 2.5 -2.498 1.859 1 98.62 27 PHE B C 1
ATOM 841 O O . PHE B 1 27 ? 1.637 -2.152 1.05 1 98.62 27 PHE B O 1
ATOM 848 N N . LYS B 1 28 ? 2.891 -1.898 2.934 1 98.62 28 LYS B N 1
ATOM 849 C CA . LYS B 1 28 ? 2.428 -0.517 3.025 1 98.62 28 LYS B CA 1
ATOM 850 C C . LYS B 1 28 ? 3.113 0.364 1.985 1 98.62 28 LYS B C 1
ATOM 852 O O . LYS B 1 28 ? 4.297 0.178 1.689 1 98.62 28 LYS B O 1
ATOM 857 N N . GLY B 1 29 ? 2.439 1.289 1.516 1 98.38 29 GLY B N 1
ATOM 858 C CA . GLY B 1 29 ? 2.943 2.105 0.423 1 98.38 29 GLY B CA 1
ATOM 859 C C . GLY B 1 29 ? 4.281 2.75 0.729 1 98.38 29 GLY B C 1
ATOM 860 O O . GLY B 1 29 ? 5.195 2.717 -0.098 1 98.38 29 GLY B O 1
ATOM 861 N N . TYR B 1 30 ? 4.395 3.299 1.888 1 98.5 30 TYR B N 1
ATOM 862 C CA . TYR B 1 30 ? 5.621 4.012 2.223 1 98.5 30 TYR B CA 1
ATOM 863 C C . TYR B 1 30 ? 6.797 3.051 2.34 1 98.5 30 TYR B C 1
ATOM 865 O O . TYR B 1 30 ? 7.934 3.408 2.021 1 98.5 30 TYR B O 1
ATOM 873 N N . GLU B 1 31 ? 6.527 1.841 2.805 1 98.25 31 GLU B N 1
ATOM 874 C CA . GLU B 1 31 ? 7.586 0.836 2.867 1 98.25 31 GLU B CA 1
ATOM 875 C C . GLU B 1 31 ? 8.086 0.476 1.472 1 98.25 31 GLU B C 1
ATOM 877 O O . GLU B 1 31 ? 9.297 0.401 1.242 1 98.25 31 GLU B O 1
ATOM 882 N N . TRP B 1 32 ? 7.129 0.285 0.629 1 98.44 32 TRP B N 1
ATOM 883 C CA . TRP B 1 32 ? 7.441 -0.074 -0.751 1 98.44 32 TRP B CA 1
ATOM 884 C C . TRP B 1 32 ? 8.227 1.038 -1.439 1 98.44 32 TRP B C 1
ATOM 886 O O . TRP B 1 32 ? 9.188 0.772 -2.158 1 98.44 32 TRP B O 1
ATOM 896 N N . ASN B 1 33 ? 7.785 2.268 -1.17 1 97.5 33 ASN B N 1
ATOM 897 C CA . ASN B 1 33 ? 8.398 3.432 -1.807 1 97.5 33 ASN B CA 1
ATOM 898 C C . ASN B 1 33 ? 9.836 3.637 -1.341 1 97.5 33 ASN B C 1
ATOM 900 O O . ASN B 1 33 ? 10.625 4.277 -2.031 1 97.5 33 ASN B O 1
ATOM 904 N N . ARG B 1 34 ? 10.141 3.088 -0.208 1 97.81 34 ARG B N 1
ATOM 905 C CA . ARG B 1 34 ? 11.477 3.248 0.352 1 97.81 34 ARG B CA 1
ATOM 906 C C . ARG B 1 34 ? 12.461 2.293 -0.308 1 97.81 34 ARG B C 1
ATOM 908 O O . ARG B 1 34 ? 13.68 2.443 -0.155 1 97.81 34 ARG B O 1
ATOM 915 N N . LEU B 1 35 ? 11.953 1.352 -1.027 1 97.69 35 LEU B N 1
AT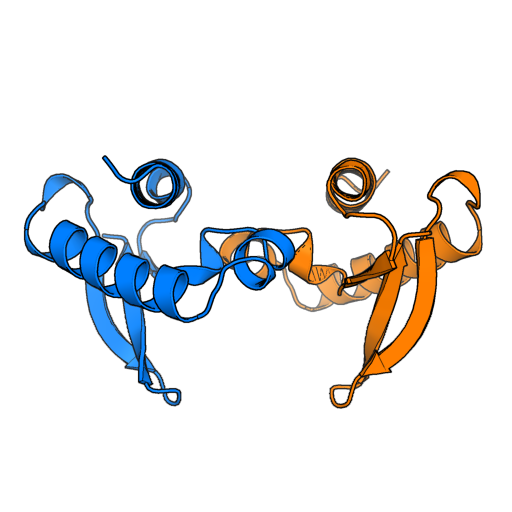OM 916 C CA . LEU B 1 35 ? 12.828 0.369 -1.658 1 97.69 35 LEU B CA 1
ATOM 917 C C . LEU B 1 35 ? 13.43 0.924 -2.945 1 97.69 35 LEU B C 1
ATOM 919 O O . LEU B 1 35 ? 12.742 1.59 -3.721 1 97.69 35 LEU B O 1
ATOM 923 N N . GLU B 1 36 ? 14.656 0.548 -3.109 1 97.81 36 GLU B N 1
ATOM 924 C CA . GLU B 1 36 ? 15.289 0.865 -4.383 1 97.81 36 GLU B CA 1
ATOM 925 C C . GLU B 1 36 ? 14.664 0.067 -5.527 1 97.81 36 GLU B C 1
ATOM 927 O O . GLU B 1 36 ? 14.227 -1.066 -5.328 1 97.81 36 GLU B O 1
ATOM 932 N N . MET B 1 37 ? 14.68 0.713 -6.695 1 97.12 37 MET B N 1
ATOM 933 C CA . MET B 1 37 ? 14.07 0.096 -7.875 1 97.12 37 MET B CA 1
ATOM 934 C C . MET B 1 37 ? 14.648 -1.296 -8.117 1 97.12 37 MET B C 1
ATOM 936 O O . MET B 1 37 ? 13.906 -2.238 -8.398 1 97.12 37 MET B O 1
ATOM 940 N N . ASN B 1 38 ? 15.984 -1.422 -7.93 1 97.5 38 ASN B N 1
ATOM 941 C CA . ASN B 1 38 ? 16.625 -2.707 -8.18 1 97.5 38 ASN B CA 1
ATOM 942 C C . ASN B 1 38 ? 16.156 -3.771 -7.195 1 97.5 38 ASN B C 1
ATOM 944 O O . ASN B 1 38 ? 16.031 -4.941 -7.555 1 97.5 38 ASN B O 1
ATOM 948 N N . ILE B 1 39 ? 15.906 -3.34 -5.969 1 97.69 39 ILE B N 1
ATOM 949 C CA . ILE B 1 39 ? 15.398 -4.254 -4.949 1 97.69 39 ILE B CA 1
ATOM 950 C C . ILE B 1 39 ? 13.977 -4.676 -5.293 1 97.69 39 ILE B C 1
ATOM 952 O O . ILE B 1 39 ? 13.633 -5.859 -5.203 1 97.69 39 ILE B O 1
ATOM 956 N N . ARG B 1 40 ? 13.195 -3.746 -5.758 1 98 40 ARG B N 1
ATOM 957 C CA . ARG B 1 40 ? 11.812 -4.059 -6.125 1 98 40 ARG B CA 1
ATOM 958 C C . ARG B 1 40 ? 11.766 -5.02 -7.305 1 98 40 ARG B C 1
ATOM 960 O O . ARG B 1 40 ? 10.977 -5.965 -7.312 1 98 40 ARG B O 1
ATOM 967 N N . LEU B 1 41 ? 12.586 -4.805 -8.227 1 97.62 41 LEU B N 1
ATOM 968 C CA . LEU B 1 41 ? 12.625 -5.656 -9.414 1 97.62 41 LEU B CA 1
ATOM 969 C C . LEU B 1 41 ? 13.039 -7.078 -9.047 1 97.62 41 LEU B C 1
ATOM 971 O O . LEU B 1 41 ? 12.414 -8.047 -9.492 1 97.62 41 LEU B O 1
ATOM 975 N N . LYS B 1 42 ? 14.07 -7.125 -8.234 1 97.81 42 LYS B N 1
ATOM 976 C CA . LYS B 1 42 ? 14.539 -8.438 -7.801 1 97.81 42 LYS B CA 1
ATOM 977 C C . LYS B 1 42 ? 13.477 -9.164 -6.992 1 97.81 42 LYS B C 1
ATOM 979 O O . LYS B 1 42 ? 13.266 -10.367 -7.172 1 97.81 42 LYS B O 1
ATOM 984 N N . LEU B 1 43 ? 12.836 -8.453 -6.141 1 98.31 43 LEU B N 1
ATOM 985 C CA . LEU B 1 43 ? 11.773 -9.047 -5.34 1 98.31 43 LEU B CA 1
ATOM 986 C C . LEU B 1 43 ? 10.641 -9.555 -6.227 1 98.31 43 LEU B C 1
ATOM 988 O O . LEU B 1 43 ? 10.062 -10.609 -5.961 1 98.31 43 LEU B O 1
ATOM 992 N N . GLY B 1 44 ? 10.32 -8.758 -7.207 1 98.25 44 GLY B N 1
ATOM 993 C CA . GLY B 1 44 ? 9.305 -9.195 -8.148 1 98.25 44 GLY B CA 1
ATOM 994 C C . GLY B 1 44 ? 9.633 -10.531 -8.797 1 98.25 44 GLY B C 1
ATOM 995 O O . GLY B 1 44 ? 8.773 -11.414 -8.867 1 98.25 44 GLY B O 1
ATOM 996 N N . LYS B 1 45 ? 10.836 -10.672 -9.203 1 97.88 45 LYS B N 1
ATOM 997 C CA . LYS B 1 45 ? 11.266 -11.914 -9.844 1 97.88 45 LYS B CA 1
ATOM 998 C C . LYS B 1 45 ? 11.227 -13.086 -8.867 1 97.88 45 LYS B C 1
ATOM 1000 O O .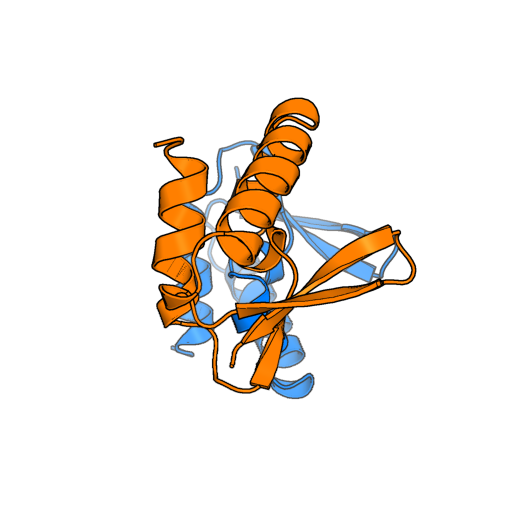 LYS B 1 45 ? 10.742 -14.172 -9.211 1 97.88 45 LYS B O 1
ATOM 1005 N N . LEU B 1 46 ? 11.703 -12.844 -7.711 1 98.25 46 LEU B N 1
ATOM 1006 C CA . LEU B 1 46 ? 11.727 -13.891 -6.695 1 98.25 46 LEU B CA 1
ATOM 1007 C C . LEU B 1 46 ? 10.312 -14.32 -6.32 1 98.25 46 LEU B C 1
ATOM 1009 O O . LEU B 1 46 ? 10.039 -15.508 -6.156 1 98.25 46 LEU B O 1
ATOM 1013 N N . PHE B 1 47 ? 9.531 -13.375 -6.148 1 98.69 47 PHE B N 1
ATOM 1014 C CA . PHE B 1 47 ? 8.148 -13.656 -5.797 1 98.69 47 PHE B CA 1
ATOM 1015 C C . PHE B 1 47 ? 7.465 -14.477 -6.891 1 98.69 47 PHE B C 1
ATOM 1017 O O . PHE B 1 47 ? 6.781 -15.461 -6.605 1 98.69 47 PHE B O 1
ATOM 1024 N N . LEU B 1 48 ? 7.672 -14.023 -8.109 1 98.44 48 LEU B N 1
ATOM 1025 C CA . LEU B 1 48 ? 7.117 -14.766 -9.234 1 98.44 48 LEU B CA 1
ATOM 1026 C C . LEU B 1 48 ? 7.598 -16.219 -9.219 1 98.44 48 LEU B C 1
ATOM 1028 O O . LEU B 1 48 ? 6.793 -17.141 -9.375 1 98.44 48 LEU B O 1
ATOM 1032 N N . TYR B 1 49 ? 8.797 -16.391 -9.055 1 98.06 49 TYR B N 1
ATOM 1033 C CA . TYR B 1 49 ? 9.391 -17.719 -9 1 98.06 49 TYR B CA 1
ATOM 1034 C C . TYR B 1 49 ? 8.742 -18.562 -7.906 1 98.06 49 TYR B C 1
ATOM 1036 O O . TYR B 1 49 ? 8.391 -19.719 -8.133 1 98.06 49 TYR B O 1
ATOM 1044 N N . GLU B 1 50 ? 8.578 -17.984 -6.758 1 98.12 50 GLU B N 1
ATOM 1045 C CA . GLU B 1 50 ? 7.973 -18.688 -5.633 1 98.12 50 GLU B CA 1
ATOM 1046 C C . GLU B 1 50 ? 6.539 -19.109 -5.957 1 98.12 50 GLU B C 1
ATOM 1048 O O . GLU B 1 50 ? 6.137 -20.234 -5.664 1 98.12 50 GLU B O 1
ATOM 1053 N N . VAL B 1 51 ? 5.828 -18.172 -6.516 1 98.44 51 VAL B N 1
ATOM 1054 C CA . VAL B 1 51 ? 4.43 -18.453 -6.832 1 98.44 51 VAL B CA 1
ATOM 1055 C C . VAL B 1 51 ? 4.348 -19.609 -7.836 1 98.44 51 VAL B C 1
ATOM 1057 O O . VAL B 1 51 ? 3.473 -20.469 -7.73 1 98.44 51 VAL B O 1
ATOM 1060 N N . VAL B 1 52 ? 5.23 -19.641 -8.766 1 98.12 52 VAL B N 1
ATOM 1061 C CA . VAL B 1 52 ? 5.211 -20.641 -9.836 1 98.12 52 VAL B CA 1
ATOM 1062 C C . VAL B 1 52 ? 5.664 -22 -9.297 1 98.12 52 VAL B C 1
ATOM 1064 O O . VAL B 1 52 ? 5.098 -23.031 -9.648 1 98.12 52 VAL B O 1
ATOM 1067 N N . THR B 1 53 ? 6.562 -22.047 -8.414 1 97.81 53 THR B N 1
ATOM 1068 C CA . THR B 1 53 ? 7.223 -23.297 -8.062 1 97.81 53 THR B CA 1
ATOM 1069 C C . THR B 1 53 ? 6.633 -23.875 -6.785 1 97.81 53 THR B C 1
ATOM 1071 O O . THR B 1 53 ? 6.836 -25.062 -6.484 1 97.81 53 THR B O 1
ATOM 1074 N N . ASN B 1 54 ? 5.977 -23.078 -6.008 1 97.56 54 ASN B N 1
ATOM 1075 C CA . ASN B 1 54 ? 5.445 -23.531 -4.723 1 97.56 54 ASN B CA 1
ATOM 1076 C C . ASN B 1 54 ? 3.922 -23.562 -4.73 1 97.56 54 ASN B C 1
ATOM 1078 O O . ASN B 1 54 ? 3.271 -22.594 -4.336 1 97.56 54 ASN B O 1
ATOM 1082 N N . PRO B 1 55 ? 3.35 -24.656 -5 1 95.56 55 PRO B N 1
ATOM 1083 C CA . PRO B 1 55 ? 1.891 -24.75 -5.09 1 95.56 55 PRO B CA 1
ATOM 1084 C C . PRO B 1 55 ? 1.199 -24.547 -3.742 1 95.56 55 PRO B C 1
ATOM 1086 O O . PRO B 1 55 ? 0.004 -24.25 -3.697 1 95.56 55 PRO B O 1
ATOM 1089 N N . ASN B 1 56 ? 1.956 -24.594 -2.697 1 96.94 56 ASN B N 1
ATOM 1090 C CA . ASN B 1 56 ? 1.365 -24.484 -1.367 1 96.94 56 ASN B CA 1
ATOM 1091 C C . ASN B 1 56 ? 0.959 -23.047 -1.048 1 96.94 56 ASN B C 1
ATOM 1093 O O . ASN B 1 56 ? 0.211 -22.797 -0.1 1 96.94 56 ASN B O 1
ATOM 1097 N N . LEU B 1 57 ? 1.404 -22.109 -1.864 1 98 57 LEU B N 1
ATOM 1098 C CA . LEU B 1 57 ? 1.046 -20.719 -1.636 1 98 57 LEU B CA 1
ATOM 1099 C C . LEU B 1 57 ? -0.389 -20.453 -2.074 1 98 57 LEU B C 1
ATOM 1101 O O . LEU B 1 57 ? -0.971 -19.422 -1.709 1 98 57 LEU B O 1
ATOM 1105 N N . ASN B 1 58 ? -0.914 -21.312 -2.898 1 98.25 58 ASN B N 1
ATOM 1106 C CA . ASN B 1 58 ? -2.277 -21.188 -3.396 1 98.25 58 ASN B CA 1
ATOM 1107 C C . ASN B 1 58 ? -2.492 -19.828 -4.078 1 98.25 58 ASN B C 1
ATOM 1109 O O . ASN B 1 58 ? -3.463 -19.125 -3.781 1 98.25 58 ASN B O 1
ATOM 1113 N N . VAL B 1 59 ? -1.572 -19.438 -4.871 1 98.69 59 VAL B N 1
ATOM 1114 C CA . VAL B 1 59 ? -1.592 -18.219 -5.668 1 98.69 59 VAL B CA 1
ATOM 1115 C C . VAL B 1 59 ? -1.252 -18.547 -7.121 1 98.69 59 VAL B C 1
ATOM 1117 O O . VAL B 1 59 ? -0.352 -19.344 -7.391 1 98.69 59 VAL B O 1
ATOM 1120 N N . GLU B 1 60 ? -1.93 -18 -8.023 1 98.56 60 GLU B N 1
ATOM 1121 C CA . GLU B 1 60 ? -1.644 -18.219 -9.43 1 98.56 60 GLU B CA 1
ATOM 1122 C C . GLU B 1 60 ? -1.207 -16.938 -10.125 1 98.56 60 GLU B C 1
ATOM 1124 O O . GLU B 1 60 ? -1.669 -15.852 -9.773 1 98.56 60 GLU B O 1
ATOM 1129 N N . VAL B 1 61 ? -0.411 -17.094 -11.109 1 98.5 61 VAL B N 1
ATOM 1130 C CA . VAL B 1 61 ? 0.04 -15.984 -11.953 1 98.5 61 VAL B CA 1
ATOM 1131 C C . VAL B 1 61 ? -1.007 -15.688 -13.023 1 98.5 61 VAL B C 1
ATOM 1133 O O . VAL B 1 61 ? -1.461 -16.594 -13.719 1 98.5 61 VAL B O 1
ATOM 1136 N N . ILE B 1 62 ? -1.372 -14.539 -13.117 1 98.25 62 ILE B N 1
ATOM 1137 C CA . ILE B 1 62 ? -2.295 -14.172 -14.18 1 98.25 62 ILE B CA 1
ATOM 1138 C C . ILE B 1 62 ? -1.659 -13.102 -15.062 1 98.25 62 ILE B C 1
ATOM 1140 O O . ILE B 1 62 ? -0.469 -12.805 -14.938 1 98.25 62 ILE B O 1
ATOM 1144 N N . ASN B 1 63 ? -2.342 -12.523 -15.969 1 97.31 63 ASN B N 1
ATOM 1145 C CA . ASN B 1 63 ? -1.777 -11.602 -16.953 1 97.31 63 ASN B CA 1
ATOM 1146 C C . ASN B 1 63 ? -1.325 -10.297 -16.297 1 97.31 63 ASN B C 1
ATOM 1148 O O . ASN B 1 63 ? -1.816 -9.93 -15.234 1 97.31 63 ASN B O 1
ATOM 1152 N N . LYS B 1 64 ? -0.434 -9.734 -16.984 1 97.56 64 LYS B N 1
ATOM 1153 C CA . LYS B 1 64 ? 0.029 -8.422 -16.547 1 97.56 64 LYS B CA 1
ATOM 1154 C C . LYS B 1 64 ? -1.057 -7.363 -16.734 1 97.56 64 LYS B C 1
ATOM 1156 O O . LYS B 1 64 ? -1.919 -7.496 -17.609 1 97.56 64 LYS B O 1
ATOM 1161 N N . ASN B 1 65 ? -0.964 -6.391 -15.875 1 96.81 65 ASN B N 1
ATOM 1162 C CA . ASN B 1 65 ? -1.892 -5.281 -16.062 1 96.81 65 ASN B CA 1
ATOM 1163 C C . ASN B 1 65 ? -1.408 -4.32 -17.141 1 96.81 65 ASN B C 1
ATOM 1165 O O . ASN B 1 65 ? -0.431 -4.602 -17.828 1 96.81 65 ASN B O 1
ATOM 1169 N N . SER B 1 66 ? -2.15 -3.203 -17.281 1 96.06 66 SER B N 1
ATOM 1170 C CA . SER B 1 66 ? -1.862 -2.242 -18.344 1 96.06 66 SER B CA 1
ATOM 1171 C C . SER B 1 66 ? -0.506 -1.578 -18.125 1 96.06 66 SER B C 1
ATOM 1173 O O . SER B 1 66 ? 0.115 -1.108 -19.078 1 96.06 66 SER B O 1
ATOM 1175 N N . ALA B 1 67 ? -0.003 -1.597 -16.875 1 94.31 67 ALA B N 1
ATOM 1176 C CA . ALA B 1 67 ? 1.305 -1.03 -16.562 1 94.31 67 ALA B CA 1
ATOM 1177 C C . ALA B 1 67 ? 2.395 -2.096 -16.625 1 94.31 67 ALA B C 1
ATOM 1179 O O . ALA B 1 67 ? 3.51 -1.884 -16.141 1 94.31 67 ALA B O 1
ATOM 1180 N N . TYR B 1 68 ? 2.113 -3.248 -17.047 1 95.62 68 TYR B N 1
ATOM 1181 C CA . TYR B 1 68 ? 3.031 -4.359 -17.266 1 95.62 68 TYR B CA 1
ATOM 1182 C C . TYR B 1 68 ? 3.504 -4.953 -15.945 1 95.62 68 TYR B C 1
ATOM 1184 O O . TYR B 1 68 ? 4.625 -5.453 -15.852 1 95.62 68 TYR B O 1
ATOM 1192 N N . GLN B 1 69 ? 2.768 -4.738 -14.953 1 97.31 69 GLN B N 1
ATOM 1193 C CA . GLN B 1 69 ? 3.039 -5.379 -13.664 1 97.31 69 GLN B CA 1
ATOM 1194 C C . GLN B 1 69 ? 2.367 -6.746 -13.586 1 97.31 69 GLN B C 1
ATOM 1196 O O . GLN B 1 69 ? 1.204 -6.898 -13.969 1 97.31 69 GLN B O 1
ATOM 1201 N N . GLN B 1 70 ? 3.131 -7.668 -13.07 1 98.62 70 GLN B N 1
ATOM 1202 C CA . GLN B 1 70 ? 2.594 -9.023 -12.938 1 98.62 70 GLN B CA 1
ATOM 1203 C C . GLN B 1 70 ? 1.468 -9.07 -11.914 1 98.62 70 GLN B C 1
ATOM 1205 O O . GLN B 1 70 ? 1.644 -8.633 -10.773 1 98.62 70 GLN B O 1
ATOM 1210 N N . MET B 1 71 ? 0.337 -9.555 -12.336 1 98.75 71 MET B N 1
ATOM 1211 C CA . MET B 1 71 ? -0.795 -9.727 -11.43 1 98.75 71 MET B CA 1
ATOM 1212 C C . MET B 1 71 ? -0.876 -11.164 -10.922 1 98.75 71 MET B C 1
ATOM 1214 O O . MET B 1 71 ? -0.438 -12.094 -11.602 1 98.75 71 MET B O 1
ATOM 1218 N N . TYR B 1 72 ? -1.445 -11.328 -9.734 1 98.88 72 TYR B N 1
ATOM 1219 C CA . TYR B 1 72 ? -1.635 -12.617 -9.078 1 98.88 72 TYR B CA 1
ATOM 1220 C C . TYR B 1 72 ? -3.066 -12.766 -8.578 1 98.88 72 TYR B C 1
ATOM 1222 O O . TYR B 1 72 ? -3.754 -11.773 -8.336 1 98.88 72 TYR B O 1
ATOM 1230 N N . LYS B 1 73 ? -3.494 -14.047 -8.43 1 98.88 73 LYS B N 1
ATOM 1231 C CA . LYS B 1 73 ? -4.809 -14.344 -7.859 1 98.88 73 LYS B CA 1
ATOM 1232 C C . LYS B 1 73 ? -4.715 -15.43 -6.797 1 98.88 73 LYS B C 1
ATOM 1234 O O . LYS B 1 73 ? -4.078 -16.469 -7.008 1 98.88 73 LYS B O 1
ATOM 1239 N N . LYS B 1 74 ? -5.348 -15.18 -5.707 1 98.75 74 LYS B N 1
ATOM 1240 C CA . LYS B 1 74 ? -5.43 -16.188 -4.652 1 98.75 74 LYS B CA 1
ATOM 1241 C C . LYS B 1 74 ? -6.418 -17.281 -5.023 1 98.75 74 LYS B C 1
ATOM 1243 O O . LYS B 1 74 ? -7.535 -17 -5.457 1 98.75 74 LYS B O 1
ATOM 1248 N N . LYS B 1 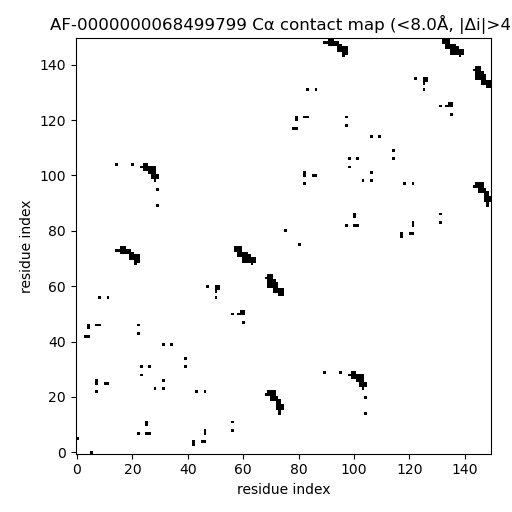75 ? -5.973 -18.484 -4.727 1 96.75 75 LYS B N 1
ATOM 1249 C CA . LYS B 1 75 ? -6.824 -19.625 -5.035 1 96.75 75 LYS B CA 1
ATOM 1250 C C . LYS B 1 75 ? -7.719 -19.984 -3.852 1 96.75 75 LYS B C 1
ATOM 1252 O O . LYS B 1 75 ? -7.363 -19.719 -2.701 1 96.75 75 LYS B O 1
#

Foldseek 3Di:
DPPLLVQLLVLLVVADAFDKDASCVSDDVVVSVPDDPVVVVVSLVVNVVCVVPPCVSQKDWDAADPVRGTMIGHD/DPPLLVQLLVLLVVADAFDKDASCVSDDVVVSVPDDPVVVVVSLVVNVVCVVPPCVSQKDWDAADPVRGTMIGHD

Solvent-accessible surface area (backbone atoms only — not comparable to full-atom values): 8561 Å² total; per-residue (Å²): 125,59,68,64,56,51,51,47,59,64,44,49,77,73,54,51,69,70,41,71,46,46,75,68,30,64,30,32,38,57,64,53,68,69,47,50,70,70,57,51,53,49,49,50,52,51,49,50,50,47,43,73,72,35,73,86,70,40,43,43,82,50,69,56,47,97,84,67,44,66,28,33,32,30,91,126,58,69,65,55,50,51,46,58,65,44,49,77,74,54,50,69,68,40,71,48,44,74,69,31,64,30,31,39,57,63,54,67,69,49,51,70,69,56,50,51,52,46,51,53,52,49,50,50,46,43,72,72,36,73,86,70,40,43,44,82,52,68,55,48,98,85,66,44,66,27,32,32,29,92